Protein AF-A0A8B7JXT0-F1 (afdb_monomer)

Foldseek 3Di:
DDDDDDDDWFQDDPPPPPHGTRHPDDDDDDDDDDDDDDDDDPDPVNVPDPDDDDDLVRVVVVCCVVPPDDDDDDDPPPPDPDDDPDDDPDPDDDPSPDDDPDDDDDDDD

Secondary structure (DSSP, 8-state):
----------SS--SSS--S-----------------------TTGGG-S-----HHHHHHHHHHHS--------TTS---S-------SSSPPPTT-------PPPP-

Solvent-accessible surface area (backbone atoms only — not comparable to full-atom values): 8335 Å² total; per-residue (Å²): 141,88,86,80,88,87,80,82,78,36,91,56,52,88,83,84,78,78,86,52,38,50,77,81,84,70,95,73,91,81,86,87,83,92,80,90,79,85,86,77,84,80,51,80,70,57,76,73,48,97,67,86,78,76,52,72,69,55,48,52,54,52,45,48,73,78,57,60,87,80,87,81,84,78,71,91,84,68,75,70,69,80,83,71,77,87,87,69,96,58,97,62,87,75,60,97,89,63,78,90,88,77,88,79,88,77,84,78,129

Mean pred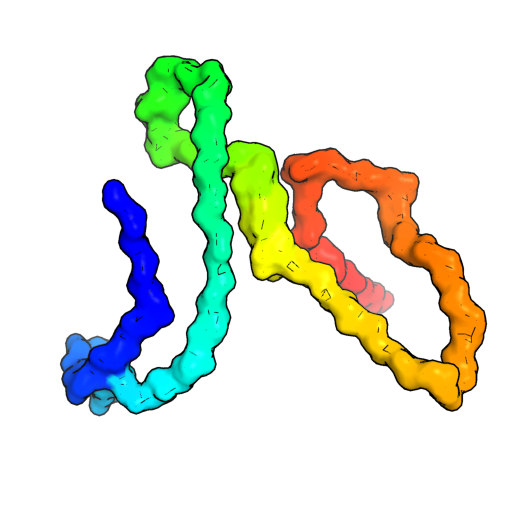icted aligned error: 8.09 Å

Structure (mmCIF, N/CA/C/O backbone):
data_AF-A0A8B7JXT0-F1
#
_entry.id   AF-A0A8B7JXT0-F1
#
loop_
_atom_site.group_PDB
_atom_site.id
_atom_site.type_symbol
_atom_site.label_atom_id
_atom_site.label_alt_id
_atom_site.label_comp_id
_atom_site.label_asym_id
_atom_site.label_entity_id
_atom_site.label_seq_id
_atom_site.pdbx_PDB_ins_code
_atom_site.Cartn_x
_atom_site.Cartn_y
_atom_site.Cartn_z
_atom_site.occupancy
_atom_site.B_iso_or_equiv
_atom_site.auth_seq_id
_atom_site.auth_comp_id
_atom_site.auth_asym_id
_atom_site.auth_atom_id
_atom_site.pdbx_PDB_model_num
ATOM 1 N N . GLN A 1 1 ? 0.326 2.194 21.222 1.00 90.19 1 GLN A N 1
ATOM 2 C CA . GLN A 1 1 ? -0.195 0.898 20.738 1.00 90.19 1 GLN A CA 1
ATOM 3 C C . GLN A 1 1 ? -0.738 1.113 19.336 1.00 90.19 1 GLN A C 1
ATOM 5 O O . GLN A 1 1 ? -1.339 2.156 19.115 1.00 90.19 1 GLN A O 1
ATOM 10 N N . LEU A 1 2 ? -0.446 0.208 18.398 1.00 95.31 2 LEU A N 1
ATOM 11 C CA . LEU A 1 2 ? -0.926 0.269 17.014 1.00 95.31 2 LEU A CA 1
ATOM 12 C C . LEU A 1 2 ? -1.668 -1.033 16.723 1.00 95.31 2 LEU A C 1
ATOM 14 O O . LEU A 1 2 ? -1.125 -2.107 16.971 1.00 95.31 2 LEU A O 1
ATOM 18 N N . GLU A 1 3 ? -2.900 -0.924 16.238 1.00 96.62 3 GLU A N 1
ATOM 19 C CA . GLU A 1 3 ? -3.784 -2.057 15.965 1.00 96.62 3 GLU A CA 1
ATOM 20 C C . GLU A 1 3 ? -4.317 -1.963 14.540 1.00 96.62 3 GLU A C 1
ATOM 22 O O . GLU A 1 3 ? -4.667 -0.880 14.069 1.00 96.62 3 GLU A O 1
ATOM 27 N N . VAL A 1 4 ? -4.375 -3.106 13.858 1.00 95.12 4 VAL A N 1
ATOM 28 C CA . VAL A 1 4 ? -4.933 -3.232 12.510 1.00 95.12 4 VAL A CA 1
ATOM 29 C C . VAL A 1 4 ? -5.910 -4.401 12.518 1.00 95.12 4 VAL A C 1
ATOM 31 O O . VAL A 1 4 ? -5.552 -5.517 12.894 1.00 95.12 4 VAL A O 1
ATOM 34 N N . ILE A 1 5 ? -7.155 -4.135 12.129 1.00 96.12 5 ILE A N 1
ATOM 35 C CA . ILE A 1 5 ? -8.191 -5.162 11.997 1.00 96.12 5 ILE A CA 1
ATOM 36 C C . ILE A 1 5 ? -8.009 -5.833 10.635 1.00 96.12 5 ILE A C 1
ATOM 38 O O . ILE A 1 5 ? -8.057 -5.160 9.609 1.00 96.12 5 ILE A O 1
ATOM 42 N N . MET A 1 6 ? -7.804 -7.150 10.632 1.00 96.19 6 MET A N 1
ATOM 43 C CA . MET A 1 6 ? -7.463 -7.901 9.416 1.00 96.19 6 MET A CA 1
ATOM 44 C C . MET A 1 6 ? -8.682 -8.490 8.698 1.00 96.19 6 MET A C 1
ATOM 46 O O . MET A 1 6 ? -8.676 -8.608 7.479 1.00 96.19 6 MET A O 1
ATOM 50 N N . ASP A 1 7 ? -9.705 -8.897 9.449 1.00 97.12 7 ASP A N 1
ATOM 51 C CA . ASP A 1 7 ? -10.946 -9.466 8.922 1.00 97.12 7 ASP A CA 1
ATOM 52 C C . ASP A 1 7 ? -12.058 -9.341 9.977 1.00 97.12 7 ASP A C 1
ATOM 54 O O . ASP A 1 7 ? -11.785 -9.152 11.168 1.00 97.12 7 ASP A O 1
ATOM 58 N N . ARG A 1 8 ? -13.317 -9.454 9.555 1.00 96.56 8 ARG A N 1
ATOM 59 C CA . ARG A 1 8 ? -14.482 -9.512 10.442 1.00 96.56 8 ARG A CA 1
ATOM 60 C C . ARG A 1 8 ? -15.504 -10.520 9.927 1.00 96.56 8 ARG A C 1
ATOM 62 O O . ARG A 1 8 ? -15.853 -10.523 8.751 1.00 96.56 8 ARG A O 1
ATOM 69 N N . ARG A 1 9 ? -16.052 -11.324 10.837 1.00 97.31 9 ARG A N 1
ATOM 70 C CA . ARG A 1 9 ? -17.207 -12.196 10.587 1.00 97.31 9 ARG A CA 1
ATOM 71 C C . ARG A 1 9 ? -18.363 -11.757 11.474 1.00 97.31 9 ARG A C 1
ATOM 73 O O . ARG A 1 9 ? -18.188 -11.624 12.682 1.00 97.31 9 ARG A O 1
ATOM 80 N N . LEU A 1 10 ? -19.535 -11.545 10.885 1.00 98.00 10 LEU A N 1
ATOM 81 C CA . LEU A 1 10 ? -20.737 -11.094 11.584 1.00 98.00 10 LEU A CA 1
ATOM 82 C C . LEU A 1 10 ? -21.898 -12.037 11.295 1.00 98.00 10 LEU A C 1
ATOM 84 O O . LEU A 1 10 ? -22.228 -12.294 10.141 1.00 98.00 10 LEU A O 1
ATOM 88 N N . MET A 1 11 ? -22.562 -12.507 12.347 1.00 97.38 11 MET A N 1
ATOM 89 C CA . MET A 1 11 ? -23.722 -13.395 12.214 1.00 97.38 11 MET A CA 1
ATOM 90 C C . MET A 1 11 ? -25.053 -12.637 12.110 1.00 97.38 11 MET A C 1
ATOM 92 O O . MET A 1 11 ? -26.079 -13.249 11.836 1.00 97.38 11 MET A O 1
ATOM 96 N N . GLN A 1 12 ? -25.038 -11.324 12.337 1.00 97.44 12 GLN A N 1
ATOM 97 C CA . GLN A 1 12 ? -26.220 -10.468 12.412 1.00 97.44 12 GLN A CA 1
ATOM 98 C C . GLN A 1 12 ? -26.136 -9.348 11.373 1.00 97.44 12 GLN A C 1
ATOM 100 O O . GLN A 1 12 ? -25.040 -8.887 11.050 1.00 97.44 12 GLN A O 1
ATOM 105 N N . ASP A 1 13 ? -27.299 -8.927 10.883 1.00 97.00 13 ASP A N 1
ATOM 106 C CA . ASP A 1 13 ? -27.461 -7.731 10.056 1.00 97.00 13 ASP A CA 1
ATOM 107 C C . ASP A 1 13 ? -27.432 -6.466 10.929 1.00 97.00 13 ASP A C 1
ATOM 109 O O . ASP A 1 13 ? -27.833 -6.493 12.096 1.00 97.00 13 ASP A O 1
ATOM 113 N N . ASP A 1 14 ? -26.962 -5.353 10.367 1.00 96.88 14 ASP A N 1
ATOM 114 C CA . ASP A 1 14 ? -26.897 -4.059 11.055 1.00 96.88 14 ASP A CA 1
ATOM 115 C C . ASP A 1 14 ? -28.104 -3.144 10.764 1.00 96.88 14 ASP A C 1
ATOM 117 O O . ASP A 1 14 ? -28.122 -1.986 11.188 1.00 96.88 14 ASP A O 1
ATOM 121 N N . ASN A 1 15 ? -29.128 -3.664 10.078 1.00 96.81 15 ASN A N 1
ATOM 122 C CA . ASN A 1 15 ? -30.358 -2.981 9.682 1.00 96.81 15 ASN A CA 1
ATOM 123 C C . ASN A 1 15 ? -30.134 -1.745 8.795 1.00 96.81 15 ASN A C 1
ATOM 125 O O . ASN A 1 15 ? -30.943 -0.815 8.805 1.00 96.81 15 ASN A O 1
ATOM 129 N N . ARG A 1 16 ? -29.055 -1.721 7.997 1.00 97.31 16 ARG A N 1
ATOM 130 C CA . ARG A 1 16 ? -28.785 -0.650 7.014 1.00 97.31 16 ARG A CA 1
ATOM 131 C C . ARG A 1 16 ? -29.169 -1.009 5.578 1.00 97.31 16 ARG A C 1
ATOM 133 O O . ARG A 1 16 ? -28.769 -0.320 4.644 1.00 97.31 16 ARG A O 1
ATOM 140 N N . GLY A 1 17 ? -29.974 -2.058 5.405 1.00 96.81 17 GLY A N 1
ATOM 141 C CA . GLY A 1 17 ? -30.547 -2.454 4.116 1.00 96.81 17 GLY A CA 1
ATOM 142 C C . GLY A 1 17 ? -29.824 -3.600 3.407 1.00 96.81 17 GLY A C 1
ATOM 143 O O . GLY A 1 17 ? -30.224 -3.949 2.300 1.00 96.81 17 GLY A O 1
ATOM 144 N N . LEU A 1 18 ? -28.798 -4.199 4.024 1.00 96.75 18 LEU A N 1
ATOM 145 C CA . LEU A 1 18 ? -28.130 -5.385 3.480 1.00 96.75 18 LEU A CA 1
ATOM 146 C C . LEU A 1 18 ? -28.956 -6.664 3.708 1.00 96.75 18 LEU A C 1
ATOM 148 O O . LEU A 1 18 ? -29.025 -7.508 2.817 1.00 96.75 18 LEU A O 1
ATOM 152 N N . GLY A 1 19 ? -29.604 -6.793 4.872 1.00 96.94 19 GLY A N 1
ATOM 153 C CA . GLY A 1 19 ? -30.504 -7.902 5.203 1.00 96.94 19 GLY A CA 1
ATOM 154 C C . GLY A 1 19 ? -29.795 -9.213 5.565 1.00 96.94 19 GLY A C 1
ATOM 155 O O . GLY A 1 19 ? -30.423 -10.269 5.538 1.00 96.94 19 GLY A O 1
ATOM 156 N N . GLN A 1 20 ? -28.497 -9.172 5.878 1.00 97.75 20 GLN A N 1
ATOM 157 C CA . GLN A 1 20 ? -27.692 -10.337 6.258 1.00 97.75 20 GLN A CA 1
ATOM 158 C C . GLN A 1 20 ? -26.400 -9.925 6.980 1.00 97.75 20 GLN A C 1
ATOM 160 O O . GLN A 1 20 ? -25.904 -8.813 6.819 1.00 97.75 20 GLN A O 1
ATOM 165 N N . GLY A 1 21 ? -25.819 -10.850 7.750 1.00 96.75 21 GLY A N 1
ATOM 166 C CA . GLY A 1 21 ? -24.461 -10.695 8.284 1.00 96.75 21 GLY A CA 1
ATOM 167 C C . GLY A 1 21 ? -23.366 -10.975 7.242 1.00 96.75 21 GLY A C 1
ATOM 168 O O . GLY A 1 21 ? -23.641 -11.441 6.140 1.00 96.75 21 GLY A O 1
ATOM 169 N N . VAL A 1 22 ? -22.102 -10.748 7.612 1.00 97.62 22 VAL A N 1
ATOM 170 C CA . VAL A 1 22 ? -20.915 -11.053 6.788 1.00 97.62 22 VAL A CA 1
ATOM 171 C C . VAL A 1 22 ? -20.364 -12.421 7.189 1.00 97.62 22 VAL A C 1
ATOM 173 O O . VAL A 1 22 ? -19.723 -12.559 8.234 1.00 97.62 22 VAL A O 1
ATOM 176 N N . GLN A 1 23 ? -20.654 -13.445 6.385 1.00 97.56 23 GLN A N 1
ATOM 177 C CA . GLN A 1 23 ? -20.373 -14.855 6.697 1.00 97.56 23 GLN A CA 1
ATOM 178 C C . GLN A 1 23 ? -19.593 -15.599 5.601 1.00 97.56 23 GLN A C 1
ATOM 180 O O . GLN A 1 23 ? -19.349 -16.803 5.709 1.00 97.56 23 GLN A O 1
ATOM 185 N N . ASP A 1 24 ? -19.186 -14.903 4.555 1.00 97.19 24 ASP A N 1
ATOM 186 C CA . ASP A 1 24 ? -18.573 -15.422 3.336 1.00 97.19 24 ASP A CA 1
ATOM 187 C C . ASP A 1 24 ? -17.050 -15.206 3.291 1.00 97.19 24 ASP A C 1
ATOM 189 O O . ASP A 1 24 ? -16.448 -15.234 2.218 1.00 97.19 24 ASP A O 1
ATOM 193 N N . ASN A 1 25 ? -16.414 -15.049 4.461 1.00 97.50 25 ASN A N 1
ATOM 194 C CA . ASN A 1 25 ? -14.971 -14.840 4.595 1.00 97.50 25 ASN A CA 1
ATOM 195 C C . ASN A 1 25 ? -14.168 -15.870 3.780 1.00 97.50 25 ASN A C 1
ATOM 197 O O . ASN A 1 25 ? -14.400 -17.084 3.842 1.00 97.50 25 ASN A O 1
ATOM 201 N N . LYS A 1 26 ? -13.169 -15.374 3.053 1.00 97.19 26 LYS A N 1
ATOM 202 C CA . LYS A 1 26 ? -12.146 -16.170 2.372 1.00 97.19 26 LYS A CA 1
ATOM 203 C C . LYS A 1 26 ? -10.780 -15.773 2.909 1.00 97.19 26 LYS A C 1
ATOM 205 O O . LYS A 1 26 ? -10.578 -14.646 3.356 1.00 97.19 26 LYS A O 1
ATOM 210 N N . ILE A 1 27 ? -9.835 -16.708 2.849 1.00 96.19 27 ILE A N 1
ATOM 211 C CA . ILE A 1 27 ? -8.454 -16.439 3.250 1.00 96.19 27 ILE A CA 1
ATOM 212 C C . ILE A 1 27 ? -7.914 -15.309 2.370 1.00 96.19 27 ILE A C 1
ATOM 214 O O . ILE A 1 27 ? -7.830 -15.458 1.153 1.00 96.19 27 ILE A O 1
ATOM 218 N N . THR A 1 28 ? -7.549 -14.197 3.005 1.00 95.62 28 THR A N 1
ATOM 219 C CA . THR A 1 28 ? -6.970 -13.022 2.349 1.00 95.62 28 THR A CA 1
ATOM 220 C C . THR A 1 28 ? -5.548 -12.828 2.856 1.00 95.62 28 THR A C 1
ATOM 222 O O . THR A 1 28 ? -5.321 -12.684 4.059 1.00 95.62 28 THR A O 1
ATOM 225 N N . ALA A 1 29 ? -4.577 -12.845 1.945 1.00 95.31 29 ALA A N 1
ATOM 226 C CA . ALA A 1 29 ? -3.190 -12.556 2.281 1.00 95.31 29 ALA A CA 1
ATOM 227 C C . ALA A 1 29 ? -3.015 -11.042 2.451 1.00 95.31 29 ALA A C 1
ATOM 229 O O . ALA A 1 29 ? -3.142 -10.283 1.494 1.00 95.31 29 ALA A O 1
ATOM 230 N N . ASN A 1 30 ? -2.723 -10.609 3.674 1.00 94.19 30 ASN A N 1
ATOM 231 C CA . ASN A 1 30 ? -2.479 -9.206 3.980 1.00 94.19 30 ASN A CA 1
ATOM 232 C C . ASN A 1 30 ? -0.977 -8.917 4.000 1.00 94.19 30 ASN A C 1
ATOM 234 O O . ASN A 1 30 ? -0.203 -9.687 4.569 1.00 94.19 30 ASN A O 1
ATOM 238 N N . ILE A 1 31 ? -0.575 -7.790 3.417 1.00 95.00 31 ILE A N 1
ATOM 239 C CA . ILE A 1 31 ? 0.821 -7.357 3.340 1.00 95.00 31 ILE A CA 1
ATOM 240 C C . ILE A 1 31 ? 0.919 -5.969 3.963 1.00 95.00 31 ILE A C 1
ATOM 242 O O . ILE A 1 31 ? 0.228 -5.041 3.552 1.00 95.00 31 ILE A O 1
ATOM 246 N N . PHE A 1 32 ? 1.789 -5.822 4.954 1.00 94.94 32 PHE A N 1
ATOM 247 C CA . PHE A 1 32 ? 2.097 -4.545 5.588 1.00 94.94 32 PHE A CA 1
ATOM 248 C C . PHE A 1 32 ? 3.587 -4.481 5.917 1.00 94.94 32 PHE A C 1
ATOM 250 O O . PHE A 1 32 ? 4.271 -5.503 5.988 1.00 94.94 32 PHE A O 1
ATOM 257 N N . ARG A 1 33 ? 4.095 -3.267 6.143 1.00 94.81 33 ARG A N 1
ATOM 258 C CA . ARG A 1 33 ? 5.459 -3.053 6.627 1.00 94.81 33 ARG A CA 1
ATOM 259 C C . ARG A 1 33 ? 5.438 -2.172 7.861 1.00 94.81 33 ARG A C 1
ATOM 261 O O . ARG A 1 33 ? 4.882 -1.080 7.838 1.00 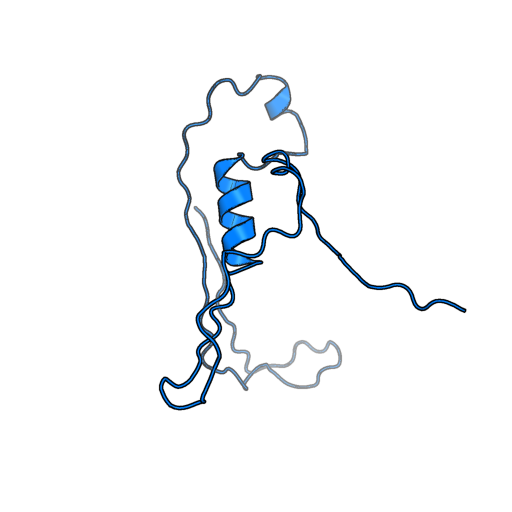94.81 33 ARG A O 1
ATOM 268 N N . LEU A 1 34 ? 6.073 -2.651 8.925 1.00 95.25 34 LEU A N 1
ATOM 269 C CA . LEU A 1 34 ? 6.352 -1.852 10.110 1.00 95.25 34 LEU A CA 1
ATOM 270 C C . LEU A 1 34 ? 7.722 -1.207 9.935 1.00 95.25 34 LEU A C 1
ATOM 272 O O . LEU A 1 34 ? 8.725 -1.902 9.775 1.00 95.25 34 LEU A O 1
ATOM 276 N N . LEU A 1 35 ? 7.743 0.121 9.929 1.00 95.25 35 LEU A N 1
ATOM 277 C CA . LEU A 1 35 ? 8.949 0.908 9.736 1.00 95.25 35 LEU A CA 1
ATOM 278 C C . LEU A 1 35 ? 9.211 1.732 10.998 1.00 95.25 35 LEU A C 1
ATOM 280 O O . LEU A 1 35 ? 8.410 2.591 11.361 1.00 95.25 35 LEU A O 1
ATOM 284 N N . LEU A 1 36 ? 10.325 1.443 11.670 1.00 94.81 36 LEU A N 1
ATOM 285 C CA . LEU A 1 36 ? 10.793 2.205 12.823 1.00 94.81 36 LEU A CA 1
ATOM 286 C C . LEU A 1 36 ? 11.898 3.155 12.368 1.00 94.81 36 LEU A C 1
ATOM 288 O O . LEU A 1 36 ? 12.936 2.710 11.882 1.00 94.81 36 LEU A O 1
ATOM 292 N N . GLU A 1 37 ? 11.684 4.455 12.547 1.00 92.38 37 GLU A N 1
ATOM 293 C CA . GLU A 1 37 ? 12.619 5.485 12.097 1.00 92.38 37 GLU A CA 1
ATOM 294 C C . GLU A 1 37 ? 12.904 6.485 13.206 1.00 92.38 37 GLU A C 1
ATOM 296 O O . GLU A 1 37 ? 12.027 6.845 13.993 1.00 92.38 37 GLU A O 1
ATOM 301 N N . ARG A 1 38 ? 14.137 6.991 13.228 1.00 89.81 38 ARG A N 1
ATOM 302 C CA . ARG A 1 38 ? 14.494 8.130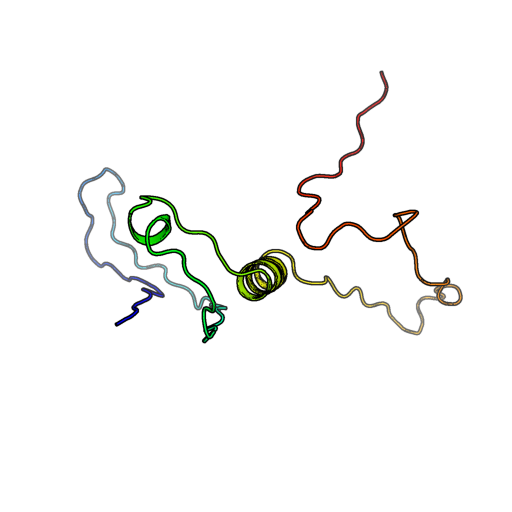 14.066 1.00 89.81 38 ARG A CA 1
ATOM 303 C C . ARG A 1 38 ? 14.194 9.419 13.309 1.00 89.81 38 ARG A C 1
ATOM 305 O O . ARG A 1 38 ? 14.850 9.715 12.312 1.00 89.81 38 ARG A O 1
ATOM 312 N N . ARG A 1 39 ? 13.256 10.217 13.816 1.00 81.06 39 ARG A N 1
ATOM 313 C CA . ARG A 1 39 ? 13.057 11.590 13.341 1.00 81.06 39 ARG A CA 1
ATOM 314 C C . ARG A 1 39 ? 14.149 12.497 13.911 1.00 81.06 39 ARG A C 1
ATOM 316 O O . ARG A 1 39 ? 14.402 12.484 15.113 1.00 81.06 39 ARG A O 1
ATOM 323 N N . HIS A 1 40 ? 14.813 13.249 13.040 1.00 73.94 40 HIS A N 1
ATOM 324 C CA . HIS A 1 40 ? 15.783 14.276 13.413 1.00 73.94 40 HIS A CA 1
ATOM 325 C C . HIS A 1 40 ? 15.217 15.637 13.014 1.00 73.94 40 HIS A C 1
ATOM 327 O O . HIS A 1 40 ? 14.746 15.778 11.890 1.00 73.94 40 HIS A O 1
ATOM 333 N N . GLY A 1 41 ? 15.283 16.623 13.911 1.00 66.19 41 GLY A N 1
ATOM 334 C CA . GLY A 1 41 ? 14.945 18.009 13.578 1.00 66.19 41 GLY A CA 1
ATOM 335 C C . GLY A 1 41 ? 13.455 18.296 13.383 1.00 66.19 41 GLY A C 1
ATOM 336 O O . GLY A 1 41 ? 13.134 19.153 12.573 1.00 66.19 41 GLY A O 1
ATOM 337 N N . THR A 1 42 ? 12.556 17.614 14.103 1.00 61.84 42 THR A N 1
ATOM 338 C CA . THR A 1 42 ? 11.154 18.056 14.190 1.00 61.84 42 THR A CA 1
ATOM 339 C C . THR A 1 42 ? 11.130 19.456 14.795 1.00 61.84 42 THR A C 1
ATOM 341 O O . THR A 1 42 ? 11.469 19.626 15.970 1.00 61.84 42 THR A O 1
ATOM 344 N N . ASP A 1 43 ? 10.804 20.462 13.985 1.00 62.66 43 ASP A N 1
ATOM 345 C CA . ASP A 1 43 ? 10.614 21.822 14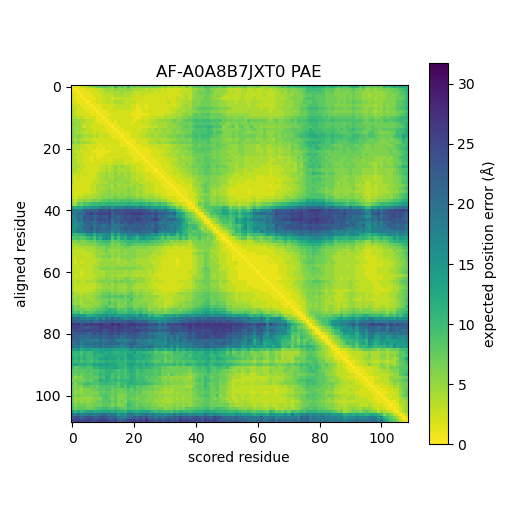.475 1.00 62.66 43 ASP A CA 1
ATOM 346 C C . ASP A 1 43 ? 9.433 21.800 15.455 1.00 62.66 43 ASP A C 1
ATOM 348 O O . ASP A 1 43 ? 8.379 21.231 15.172 1.00 62.66 43 ASP A O 1
ATOM 352 N N . VAL A 1 44 ? 9.596 22.416 16.624 1.00 62.06 44 VAL A N 1
ATOM 353 C CA . VAL A 1 44 ? 8.556 22.498 17.666 1.00 62.06 44 VAL A CA 1
ATOM 354 C C . VAL A 1 44 ? 7.281 23.167 17.119 1.00 62.06 44 VAL A C 1
ATOM 356 O O . VAL A 1 44 ? 6.185 22.991 17.650 1.00 62.06 44 VAL A O 1
ATOM 359 N N . ASN A 1 45 ? 7.404 23.928 16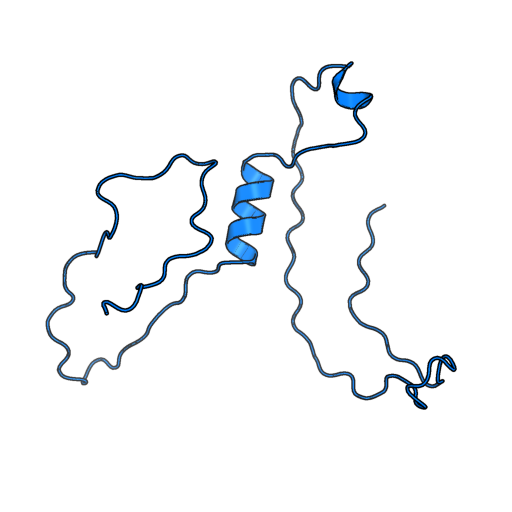.026 1.00 61.97 45 ASN A N 1
ATOM 360 C CA . ASN A 1 45 ? 6.271 24.502 15.307 1.00 61.97 45 ASN A CA 1
ATOM 361 C C . ASN A 1 45 ? 5.523 23.498 14.409 1.00 61.97 45 ASN A C 1
ATOM 363 O O . ASN A 1 45 ? 4.313 23.650 14.241 1.00 61.97 45 ASN A O 1
ATOM 367 N N . GLU A 1 46 ? 6.183 22.460 13.878 1.00 62.31 46 GLU A N 1
ATOM 368 C CA . GLU A 1 46 ? 5.529 21.394 13.099 1.00 62.31 46 GLU A CA 1
ATOM 369 C C . GLU A 1 46 ? 4.632 20.512 13.976 1.00 62.31 46 GLU A C 1
ATOM 371 O O . GLU A 1 46 ? 3.596 20.043 13.511 1.00 62.31 46 GLU A O 1
ATOM 376 N N . GLU A 1 47 ? 4.954 20.349 15.263 1.00 61.31 47 GLU A N 1
ATOM 377 C CA . GLU A 1 47 ? 4.121 19.585 16.208 1.00 61.31 47 GLU A CA 1
ATOM 378 C C . GLU A 1 47 ? 2.729 20.201 16.436 1.00 61.31 47 GLU A C 1
ATOM 380 O O . GLU A 1 47 ? 1.814 19.517 16.891 1.00 61.31 47 GLU A O 1
ATOM 385 N N . LYS A 1 48 ? 2.540 21.485 16.100 1.00 69.12 48 LYS A N 1
ATOM 386 C CA . LYS A 1 48 ? 1.243 22.179 16.193 1.00 69.12 48 LYS A CA 1
ATOM 387 C C . LYS A 1 48 ? 0.402 22.063 14.921 1.00 69.12 48 LYS A C 1
ATOM 389 O O . LYS A 1 48 ? -0.740 22.523 14.906 1.00 69.12 48 LYS A O 1
ATOM 394 N N . SER A 1 49 ? 0.954 21.490 13.855 1.00 79.25 49 SER A N 1
ATOM 395 C CA . SER A 1 49 ? 0.238 21.273 12.602 1.00 79.25 49 SER A CA 1
ATOM 396 C C . SER A 1 49 ? -0.776 20.138 12.755 1.00 79.25 49 SER A C 1
ATOM 398 O O . SER A 1 49 ? -0.480 19.088 13.321 1.00 79.25 49 SER A O 1
ATOM 400 N N . SER A 1 50 ? -1.971 20.310 12.187 1.00 85.62 50 SER A N 1
ATOM 401 C CA . SER A 1 50 ? -2.960 19.228 12.063 1.00 85.62 50 SER A CA 1
ATOM 402 C C . SER A 1 50 ? -2.571 18.178 11.016 1.00 85.62 50 SER A C 1
ATOM 404 O O . SER A 1 50 ? -3.220 17.137 10.912 1.00 85.62 50 SER A O 1
ATOM 406 N N . VAL A 1 51 ? -1.525 18.449 10.231 1.00 86.62 51 VAL A N 1
ATOM 407 C CA . VAL A 1 51 ? -1.047 17.603 9.138 1.00 86.62 51 VAL A CA 1
ATOM 408 C C . VAL A 1 51 ? 0.384 17.170 9.416 1.00 86.62 51 VAL A C 1
ATOM 410 O O . VAL A 1 51 ? 1.232 17.986 9.776 1.00 86.62 51 VAL A O 1
ATOM 413 N N . SER A 1 52 ? 0.653 15.885 9.193 1.00 84.94 52 SER A N 1
ATOM 414 C CA . SER A 1 52 ? 1.992 15.303 9.240 1.00 84.94 52 SER A CA 1
ATOM 415 C C . SER A 1 52 ? 2.300 14.592 7.926 1.00 84.94 52 SER A C 1
ATOM 417 O O . SER A 1 52 ? 1.390 14.153 7.220 1.00 84.94 52 SER A O 1
ATOM 419 N N . PHE A 1 53 ? 3.587 14.475 7.605 1.00 86.81 53 PHE A N 1
ATOM 420 C CA . PHE A 1 53 ? 4.053 13.862 6.364 1.00 86.81 53 PHE A CA 1
ATOM 421 C C . PHE A 1 53 ? 4.877 12.596 6.653 1.00 86.81 53 PHE A C 1
ATOM 423 O O . PHE A 1 53 ? 5.580 12.527 7.675 1.00 86.81 53 PHE A O 1
ATOM 430 N N . PRO A 1 54 ? 4.795 11.569 5.786 1.00 90.56 54 PRO A N 1
ATOM 431 C CA . PRO A 1 54 ? 5.681 10.416 5.868 1.00 90.56 54 PRO A CA 1
ATOM 432 C C . PRO A 1 54 ? 7.125 10.837 5.574 1.00 90.56 54 PRO A C 1
ATOM 434 O O . PRO A 1 54 ? 7.376 11.787 4.835 1.00 90.56 54 PRO A O 1
ATOM 437 N N . SER A 1 55 ? 8.088 10.107 6.133 1.00 91.00 55 SER A N 1
ATOM 438 C CA . SER A 1 55 ? 9.479 10.215 5.692 1.00 91.00 55 SER A CA 1
ATOM 439 C C . SER A 1 55 ? 9.621 9.733 4.243 1.00 91.00 55 SER A C 1
ATOM 441 O O . SER A 1 55 ? 8.775 8.992 3.732 1.00 91.00 55 SER A O 1
ATOM 443 N N . LEU A 1 56 ? 10.736 10.078 3.596 1.00 91.31 56 LEU A N 1
ATOM 444 C CA . LEU A 1 56 ? 11.046 9.586 2.253 1.00 91.31 56 LEU A CA 1
ATOM 445 C C . LEU A 1 56 ? 11.080 8.047 2.191 1.00 91.31 56 LEU A C 1
ATOM 447 O O . LEU A 1 56 ? 10.529 7.451 1.267 1.00 91.31 56 LEU A O 1
ATOM 451 N N . LEU A 1 57 ? 11.674 7.385 3.190 1.00 92.50 57 LEU A N 1
ATOM 452 C CA . LEU A 1 57 ? 11.761 5.922 3.236 1.00 92.50 57 LEU A CA 1
ATOM 453 C C . LEU A 1 57 ? 10.388 5.269 3.459 1.00 92.50 57 LEU A C 1
ATOM 455 O O . LEU A 1 57 ? 10.090 4.248 2.830 1.00 92.50 57 LEU A O 1
ATOM 459 N N . SER A 1 58 ? 9.539 5.868 4.299 1.00 93.75 58 SER A N 1
ATOM 460 C CA . SER A 1 58 ? 8.144 5.451 4.474 1.00 93.75 58 SER A CA 1
ATOM 461 C C . SER A 1 58 ? 7.353 5.593 3.172 1.00 93.75 58 SER A C 1
ATOM 463 O O . SER A 1 58 ? 6.674 4.653 2.753 1.00 93.75 58 SER A O 1
ATOM 465 N N . HIS A 1 59 ? 7.520 6.718 2.470 1.00 93.00 59 HIS A N 1
ATOM 466 C CA . HIS A 1 59 ? 6.868 6.973 1.189 1.00 93.00 59 HIS A CA 1
ATOM 467 C C . HIS A 1 59 ? 7.287 5.956 0.114 1.00 93.00 59 HIS A C 1
ATOM 469 O O . HIS A 1 59 ? 6.429 5.313 -0.490 1.00 93.00 59 HIS A O 1
ATOM 475 N N . ILE A 1 60 ? 8.593 5.734 -0.076 1.00 92.44 60 ILE A N 1
ATOM 476 C CA . ILE A 1 60 ? 9.125 4.754 -1.042 1.00 92.44 60 ILE A CA 1
ATOM 477 C C . ILE A 1 60 ? 8.650 3.338 -0.701 1.00 92.44 60 ILE A C 1
ATOM 479 O O . ILE A 1 60 ? 8.201 2.598 -1.572 1.00 92.44 60 ILE A O 1
ATOM 483 N N . THR A 1 61 ? 8.701 2.961 0.577 1.00 94.31 61 THR A N 1
ATOM 484 C CA . THR A 1 61 ? 8.207 1.662 1.046 1.00 94.31 61 THR A CA 1
ATOM 485 C C . THR A 1 61 ? 6.730 1.460 0.716 1.00 94.31 61 THR A C 1
ATOM 487 O O . THR A 1 61 ? 6.355 0.400 0.219 1.00 94.31 61 THR A O 1
ATOM 490 N N . SER A 1 62 ? 5.894 2.462 0.994 1.00 94.62 62 SER A N 1
ATOM 491 C CA . SER A 1 62 ? 4.465 2.417 0.684 1.00 94.62 62 SER A CA 1
ATOM 492 C C . SER A 1 62 ? 4.233 2.302 -0.824 1.00 94.62 62 SER A C 1
ATOM 494 O O . SER A 1 62 ? 3.403 1.506 -1.268 1.00 94.62 62 SER A O 1
ATOM 496 N N . ALA A 1 63 ? 5.014 3.028 -1.630 1.00 93.31 63 ALA A N 1
ATOM 497 C CA . ALA A 1 63 ? 4.942 2.950 -3.083 1.00 93.31 63 ALA A CA 1
ATOM 498 C C . ALA A 1 63 ? 5.250 1.536 -3.601 1.00 93.31 63 ALA A C 1
ATOM 500 O O . ALA A 1 63 ? 4.493 1.042 -4.428 1.00 93.31 63 ALA A O 1
ATOM 501 N N . PHE A 1 64 ? 6.272 0.855 -3.065 1.00 92.31 64 PHE A N 1
ATOM 502 C CA . PHE A 1 64 ? 6.605 -0.530 -3.436 1.00 92.31 64 PHE A CA 1
ATOM 503 C C . PHE A 1 64 ? 5.505 -1.546 -3.099 1.00 92.31 64 PHE A C 1
ATOM 505 O O . PHE A 1 64 ? 5.352 -2.528 -3.821 1.00 92.31 64 PHE A O 1
ATOM 512 N N . ILE A 1 65 ? 4.750 -1.332 -2.016 1.00 94.31 65 ILE A N 1
ATOM 513 C CA . ILE A 1 65 ? 3.629 -2.214 -1.646 1.00 94.31 65 ILE A CA 1
ATOM 514 C C . ILE A 1 65 ? 2.444 -2.006 -2.597 1.00 94.31 65 ILE A C 1
ATOM 516 O O . ILE A 1 65 ? 1.810 -2.974 -3.005 1.00 94.31 65 ILE A O 1
ATOM 520 N N . ASN A 1 66 ? 2.156 -0.754 -2.965 1.00 93.75 66 ASN A N 1
ATOM 521 C CA . ASN A 1 66 ? 1.016 -0.413 -3.821 1.00 93.75 66 ASN A CA 1
ATOM 522 C C . ASN A 1 66 ? 1.298 -0.589 -5.326 1.00 93.75 66 ASN A C 1
ATOM 524 O O . ASN A 1 66 ? 0.368 -0.799 -6.099 1.00 93.75 66 ASN A O 1
ATOM 528 N N . HIS A 1 67 ? 2.565 -0.518 -5.743 1.00 94.00 67 HIS A N 1
ATOM 529 C CA . HIS A 1 67 ? 3.002 -0.612 -7.139 1.00 94.00 67 HIS A CA 1
ATOM 530 C C . HIS A 1 67 ? 4.169 -1.612 -7.250 1.00 94.00 67 HIS A C 1
ATOM 532 O O . HIS A 1 67 ? 5.324 -1.211 -7.423 1.00 94.00 67 HIS A O 1
ATOM 538 N N . PRO A 1 68 ? 3.903 -2.922 -7.094 1.00 93.19 68 PRO A N 1
ATOM 539 C CA . PRO A 1 68 ? 4.948 -3.934 -7.150 1.00 93.19 68 PRO A CA 1
ATOM 540 C C . PRO A 1 68 ? 5.515 -4.069 -8.566 1.00 93.19 68 PRO A C 1
ATOM 542 O O . PRO A 1 68 ? 4.832 -3.843 -9.566 1.00 93.19 68 PRO A O 1
ATOM 545 N N . VAL A 1 69 ? 6.769 -4.512 -8.657 1.00 91.62 69 VAL A N 1
ATOM 546 C CA . VAL A 1 69 ? 7.353 -4.940 -9.933 1.00 91.62 69 VAL A CA 1
ATOM 547 C C . VAL A 1 69 ? 6.578 -6.158 -10.431 1.00 91.62 69 VAL A C 1
ATOM 549 O O . VAL A 1 69 ? 6.406 -7.122 -9.686 1.00 91.62 69 VAL A O 1
ATOM 552 N N . ILE A 1 70 ? 6.127 -6.120 -11.685 1.00 92.81 70 ILE A N 1
ATOM 553 C CA . ILE A 1 70 ? 5.408 -7.226 -12.323 1.00 92.81 70 ILE A CA 1
ATOM 554 C C . ILE A 1 70 ? 6.430 -8.072 -13.094 1.00 92.81 70 ILE A C 1
ATOM 556 O O . ILE A 1 70 ? 6.859 -7.660 -14.175 1.00 92.81 70 ILE A O 1
ATOM 560 N N . PRO A 1 71 ? 6.862 -9.233 -12.565 1.00 90.81 71 PRO A N 1
ATOM 561 C CA . PRO A 1 71 ? 7.734 -10.123 -13.311 1.00 90.81 71 PRO A CA 1
ATOM 562 C C . PRO A 1 71 ? 6.952 -10.754 -14.466 1.00 90.81 71 PRO A C 1
ATOM 564 O O . PRO A 1 71 ? 5.869 -11.303 -14.271 1.00 90.81 71 PRO A O 1
ATOM 567 N N . MET A 1 72 ? 7.517 -10.700 -15.669 1.00 87.12 72 MET A N 1
ATOM 568 C CA . MET A 1 72 ? 7.000 -11.413 -16.836 1.00 87.12 72 MET A CA 1
ATOM 569 C C . MET A 1 72 ? 7.932 -12.580 -17.142 1.00 87.12 72 MET A C 1
ATOM 571 O O . MET A 1 72 ? 9.145 -12.396 -17.241 1.00 87.12 72 MET A O 1
ATOM 575 N N . THR A 1 73 ? 7.374 -13.780 -17.268 1.00 85.00 73 THR A N 1
ATOM 576 C CA . THR A 1 73 ? 8.130 -14.993 -17.586 1.00 85.00 73 THR A CA 1
ATOM 577 C C . THR A 1 73 ? 7.829 -15.442 -19.012 1.00 85.00 73 THR A C 1
ATOM 579 O O . THR A 1 73 ? 6.722 -15.268 -19.518 1.00 85.00 73 THR A O 1
ATOM 582 N N . THR A 1 74 ? 8.832 -16.022 -19.669 1.00 80.31 74 THR A N 1
ATOM 583 C CA . THR A 1 74 ? 8.694 -16.679 -20.973 1.00 80.31 74 THR A CA 1
ATOM 584 C C . THR A 1 74 ? 9.208 -18.109 -20.875 1.00 80.31 74 THR A C 1
ATOM 586 O O . THR A 1 74 ? 10.044 -18.423 -20.025 1.00 80.31 74 THR A O 1
ATOM 589 N N . TYR A 1 75 ? 8.712 -18.976 -21.752 1.00 81.81 75 TYR A N 1
ATOM 590 C CA . TYR A 1 75 ? 9.277 -20.305 -21.953 1.00 81.81 75 TYR A CA 1
ATOM 591 C C . TYR A 1 75 ? 10.634 -20.199 -22.658 1.00 81.81 75 TYR A C 1
ATOM 593 O O . TYR A 1 75 ? 10.848 -19.280 -23.445 1.00 81.81 75 TYR A O 1
ATOM 601 N N . ALA A 1 76 ? 11.545 -21.130 -22.372 1.00 70.94 76 ALA A N 1
ATOM 602 C CA . ALA A 1 76 ? 12.870 -21.159 -22.994 1.00 70.94 76 ALA A CA 1
ATOM 603 C C . ALA A 1 76 ? 12.812 -21.541 -24.487 1.00 70.94 76 ALA A C 1
ATOM 605 O O . ALA A 1 76 ? 13.596 -21.036 -25.282 1.00 70.94 76 ALA A O 1
ATOM 606 N N . ASP A 1 77 ? 11.837 -22.369 -24.876 1.00 70.06 77 ASP A N 1
ATOM 607 C CA . ASP A 1 77 ? 11.714 -22.920 -26.235 1.00 70.06 77 ASP A CA 1
ATOM 608 C C . ASP A 1 77 ? 10.804 -22.091 -27.160 1.00 70.06 77 ASP A C 1
ATOM 610 O O . ASP 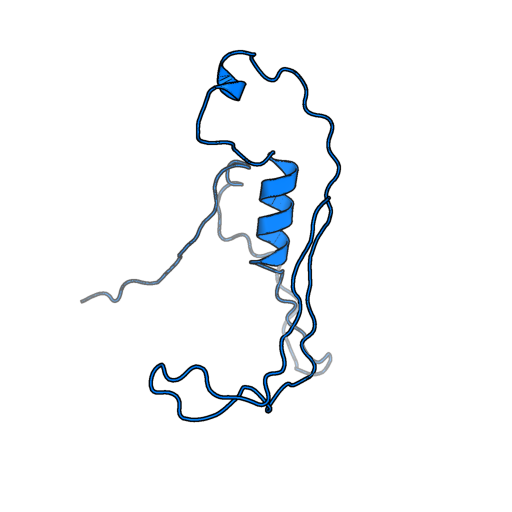A 1 77 ? 10.464 -22.523 -28.260 1.00 70.06 77 ASP A O 1
ATOM 614 N N . SER A 1 78 ? 10.369 -20.896 -26.744 1.00 63.56 78 SER A N 1
ATOM 615 C CA . SER A 1 78 ? 9.381 -20.093 -27.484 1.00 63.56 78 SER A CA 1
ATOM 616 C C . SER A 1 78 ? 9.931 -19.394 -28.736 1.00 63.56 78 SER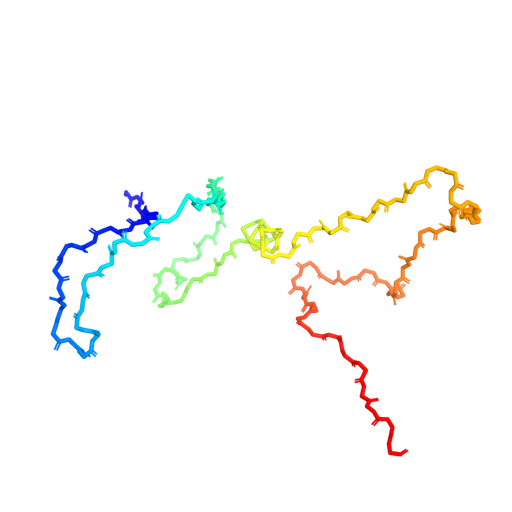 A C 1
ATOM 618 O O . SER A 1 78 ? 9.223 -18.590 -29.341 1.00 63.56 78 SER A O 1
ATOM 620 N N . GLY A 1 79 ? 11.177 -19.671 -29.138 1.00 67.62 79 GLY A N 1
ATOM 621 C CA . GLY A 1 79 ? 11.819 -18.995 -30.271 1.00 67.62 79 GLY A CA 1
ATOM 622 C C . GLY A 1 79 ? 11.921 -17.477 -30.079 1.00 67.62 79 GLY A C 1
ATOM 623 O O . GLY A 1 79 ? 12.012 -16.739 -31.060 1.00 67.62 79 GLY A O 1
ATOM 624 N N . VAL A 1 80 ? 11.854 -17.007 -28.826 1.00 65.69 80 VAL A N 1
ATOM 625 C CA . VAL A 1 80 ? 11.957 -15.587 -28.486 1.00 65.69 80 VAL A CA 1
ATOM 626 C C . VAL A 1 80 ? 13.345 -15.100 -28.912 1.00 65.69 80 VAL A C 1
ATOM 628 O O . VAL A 1 80 ? 14.336 -15.732 -28.538 1.00 65.69 80 VAL A O 1
ATOM 631 N N . PRO A 1 81 ? 13.433 -14.018 -29.713 1.00 66.88 81 PRO A N 1
ATOM 632 C CA . PRO A 1 81 ? 14.710 -13.423 -30.098 1.00 66.88 81 PRO A CA 1
ATOM 633 C C . PRO A 1 81 ? 15.574 -13.130 -28.869 1.00 66.88 81 PRO A C 1
ATOM 635 O O . PRO A 1 81 ? 15.027 -12.926 -27.783 1.00 66.88 81 PRO A O 1
ATOM 638 N N . GLU A 1 82 ? 16.902 -13.078 -29.038 1.00 73.12 82 GLU A N 1
ATOM 639 C CA . GLU A 1 82 ? 17.819 -12.679 -27.961 1.00 73.12 82 GLU A CA 1
ATOM 640 C C . GLU A 1 82 ? 17.257 -11.485 -27.185 1.00 73.12 82 GLU A C 1
ATOM 642 O O . GLU A 1 82 ? 16.766 -10.515 -27.771 1.00 73.12 82 GLU A O 1
ATOM 647 N N . MET A 1 83 ? 17.293 -11.597 -25.856 1.00 70.56 83 MET A N 1
ATOM 648 C CA . MET A 1 83 ? 16.755 -10.586 -24.957 1.00 70.56 83 MET A CA 1
ATOM 649 C C . MET A 1 83 ? 17.351 -9.225 -25.333 1.00 70.56 83 MET A C 1
ATOM 651 O O . MET A 1 83 ? 18.561 -9.020 -25.226 1.00 70.56 83 MET A O 1
ATOM 655 N N . LEU A 1 84 ? 16.506 -8.306 -25.805 1.00 73.31 84 LEU A N 1
ATOM 656 C CA . LEU A 1 84 ? 16.942 -6.949 -26.116 1.00 73.31 84 LEU A CA 1
ATOM 657 C C . LEU A 1 84 ? 17.476 -6.276 -24.846 1.00 73.31 84 LEU A C 1
ATOM 659 O O . LEU A 1 84 ? 17.086 -6.611 -23.724 1.00 73.31 84 LEU A O 1
ATOM 663 N N . ASN A 1 85 ? 18.351 -5.292 -25.038 1.00 76.50 85 ASN A N 1
ATOM 664 C CA . ASN A 1 85 ? 18.860 -4.467 -23.948 1.00 76.50 85 ASN A CA 1
ATOM 665 C C . ASN A 1 85 ? 17.716 -3.833 -23.139 1.00 76.50 85 ASN A C 1
ATOM 667 O O . ASN A 1 85 ? 16.623 -3.590 -23.655 1.00 76.50 85 ASN A O 1
ATOM 671 N N . THR A 1 86 ? 18.004 -3.518 -21.876 1.00 84.19 86 THR A N 1
ATOM 672 C CA . THR A 1 86 ? 17.081 -2.868 -20.939 1.00 84.19 86 THR A CA 1
ATOM 673 C C . THR A 1 86 ? 16.333 -1.698 -21.584 1.00 84.19 86 THR A C 1
ATOM 675 O O . THR A 1 86 ? 16.940 -0.719 -22.017 1.00 84.19 86 THR A O 1
ATOM 678 N N . PHE A 1 87 ? 15.002 -1.779 -21.609 1.00 86.31 87 PHE A N 1
ATOM 679 C CA . PHE A 1 87 ? 14.146 -0.685 -22.056 1.00 86.31 87 PHE A CA 1
ATOM 680 C C . PHE A 1 87 ? 14.069 0.407 -20.979 1.00 86.31 87 PHE A C 1
ATOM 682 O O . PHE A 1 87 ? 13.648 0.140 -19.854 1.00 86.31 87 PHE A O 1
ATOM 689 N N . SER A 1 88 ? 14.445 1.642 -21.329 1.00 88.31 88 SER A N 1
ATOM 690 C CA . SER A 1 88 ? 14.273 2.830 -20.481 1.00 88.31 88 SER A CA 1
ATOM 691 C C . SER A 1 88 ? 13.355 3.833 -21.185 1.00 88.31 88 SER A C 1
ATOM 693 O O . SER A 1 88 ? 13.805 4.506 -22.113 1.00 88.31 88 SER A O 1
ATOM 695 N N . PRO A 1 89 ? 12.077 3.963 -20.779 1.00 86.56 89 PRO A N 1
ATOM 696 C CA . PRO A 1 89 ? 11.139 4.882 -21.428 1.00 86.56 89 PRO A CA 1
ATOM 697 C C . PRO A 1 89 ? 11.440 6.359 -21.138 1.00 86.56 89 PRO A C 1
ATOM 699 O O . PRO A 1 89 ? 10.930 7.237 -21.830 1.00 86.56 89 PRO A O 1
ATOM 702 N N . LEU A 1 90 ? 12.232 6.645 -20.102 1.00 88.75 90 LEU A N 1
ATOM 703 C CA . LEU A 1 90 ? 12.593 7.999 -19.699 1.00 88.75 90 LEU A CA 1
ATOM 704 C C . LEU A 1 90 ? 14.006 8.338 -20.179 1.00 88.75 90 LEU A C 1
ATOM 706 O O . LEU A 1 90 ? 14.911 7.506 -20.104 1.00 88.75 90 LEU A O 1
ATOM 710 N N . MET A 1 91 ? 14.198 9.585 -20.620 1.00 88.06 91 MET A N 1
ATOM 711 C CA . MET A 1 91 ? 15.519 10.112 -20.992 1.00 88.06 91 MET A CA 1
ATOM 712 C C . MET A 1 91 ? 16.440 10.306 -19.778 1.00 88.06 91 MET A C 1
ATOM 714 O O . MET A 1 91 ? 17.659 10.285 -19.919 1.00 88.06 91 MET A O 1
ATOM 718 N N . SER A 1 92 ? 15.863 10.498 -18.591 1.00 90.88 92 SER A N 1
ATOM 719 C CA . SER A 1 92 ? 16.574 10.655 -17.323 1.00 90.88 92 SER A CA 1
ATOM 720 C C . SER A 1 92 ? 15.718 10.150 -16.164 1.00 90.88 92 SER A C 1
ATOM 722 O O . SER A 1 92 ? 14.489 10.131 -16.254 1.00 90.88 92 SER A O 1
ATOM 724 N N . SER A 1 93 ? 16.358 9.777 -15.056 1.00 89.44 93 SER A N 1
ATOM 725 C CA . SER A 1 93 ? 15.657 9.419 -13.820 1.00 89.44 93 SER A CA 1
ATOM 726 C C . SER A 1 93 ? 14.823 10.588 -13.288 1.00 89.44 93 SER A C 1
ATOM 728 O O . SER A 1 93 ? 15.244 11.744 -13.369 1.00 89.44 93 SER A O 1
ATOM 730 N N . MET A 1 94 ? 13.656 10.281 -12.720 1.00 89.25 94 MET A N 1
ATOM 731 C CA . MET A 1 94 ? 12.828 11.267 -12.023 1.00 89.25 94 MET A CA 1
ATOM 732 C C . MET A 1 94 ? 13.383 11.574 -10.621 1.00 89.25 94 MET A C 1
ATOM 734 O O . MET A 1 94 ? 14.061 10.722 -10.035 1.00 89.25 94 MET A O 1
ATOM 738 N N . PRO A 1 95 ? 13.073 12.755 -10.056 1.00 91.94 95 PRO A N 1
ATOM 739 C CA . PRO A 1 95 ? 13.295 13.043 -8.642 1.00 91.94 95 PRO A CA 1
ATOM 740 C C . PRO A 1 95 ? 12.645 11.999 -7.719 1.00 91.94 95 PRO A C 1
ATOM 742 O O . PRO A 1 95 ? 11.606 11.426 -8.047 1.00 91.94 95 PRO A O 1
ATOM 745 N N . CYS A 1 96 ? 13.243 11.758 -6.548 1.00 87.00 96 CYS A N 1
ATOM 746 C CA . CYS A 1 96 ? 12.796 10.718 -5.606 1.00 87.00 96 CYS A CA 1
ATOM 747 C C . CYS A 1 96 ? 11.430 10.987 -4.944 1.00 87.00 96 CYS A C 1
ATOM 749 O O . CYS A 1 96 ? 10.863 10.100 -4.309 1.00 87.00 96 CYS A O 1
ATOM 751 N N . ASP A 1 97 ? 10.912 12.200 -5.101 1.00 85.81 97 ASP A N 1
ATOM 752 C CA . ASP A 1 97 ? 9.633 12.707 -4.611 1.00 85.81 97 ASP A CA 1
ATOM 753 C C . ASP A 1 97 ? 8.571 12.836 -5.722 1.00 85.81 97 ASP A C 1
ATOM 755 O O . ASP A 1 97 ? 7.463 13.305 -5.468 1.00 85.81 97 ASP A O 1
ATOM 759 N N . MET A 1 98 ? 8.867 12.386 -6.947 1.00 89.12 98 MET A N 1
ATOM 760 C CA . MET A 1 98 ? 7.934 12.405 -8.074 1.00 89.12 98 MET A CA 1
ATOM 761 C C . MET A 1 98 ? 7.474 10.990 -8.445 1.00 89.12 98 MET A C 1
ATOM 763 O O . MET A 1 98 ? 8.281 10.075 -8.592 1.00 89.12 98 MET A O 1
ATOM 767 N N . HIS A 1 99 ? 6.166 10.811 -8.654 1.00 88.69 99 HIS A N 1
ATOM 768 C CA . HIS A 1 99 ? 5.576 9.531 -9.050 1.00 88.69 99 HIS A CA 1
ATOM 769 C C . HIS A 1 99 ? 4.590 9.703 -10.212 1.00 88.69 99 HIS A C 1
ATOM 771 O O . HIS A 1 99 ? 3.683 10.534 -10.155 1.00 88.69 99 HIS A O 1
ATOM 777 N N . ILE A 1 100 ? 4.751 8.900 -11.270 1.00 90.25 100 ILE A N 1
ATOM 778 C CA . ILE A 1 100 ? 3.832 8.890 -12.414 1.00 90.25 100 ILE A CA 1
ATOM 779 C C . ILE A 1 100 ? 2.614 8.044 -12.042 1.00 90.25 100 ILE A C 1
ATOM 781 O O . ILE A 1 100 ? 2.663 6.820 -12.066 1.00 90.25 100 ILE A O 1
ATOM 785 N N . VAL A 1 101 ? 1.508 8.707 -11.714 1.00 91.44 101 VAL A N 1
ATOM 786 C CA . VAL A 1 101 ? 0.258 8.037 -11.312 1.00 91.44 101 VAL A CA 1
ATOM 787 C C . VAL A 1 101 ? -0.600 7.575 -12.492 1.00 91.44 101 VAL A C 1
ATOM 789 O O . VAL A 1 101 ? -1.483 6.741 -12.323 1.00 91.44 101 VAL A O 1
ATOM 792 N N . ASN A 1 102 ? -0.382 8.133 -13.685 1.00 92.44 102 ASN A N 1
ATOM 793 C CA . ASN A 1 102 ? -1.129 7.775 -14.884 1.00 92.44 102 ASN A CA 1
ATOM 794 C C . ASN A 1 102 ? -0.309 8.085 -16.140 1.00 92.44 102 ASN A C 1
ATOM 796 O O . ASN A 1 102 ? 0.167 9.206 -16.315 1.00 92.44 102 ASN A O 1
ATOM 800 N N . LEU A 1 103 ? -0.199 7.103 -17.029 1.00 91.19 103 LEU A N 1
ATOM 801 C CA . LEU A 1 103 ? 0.348 7.250 -18.369 1.00 91.19 103 LEU A CA 1
ATOM 802 C C . LEU A 1 103 ? -0.607 6.543 -19.327 1.00 91.19 103 LEU A C 1
ATOM 804 O O . LEU A 1 103 ? -0.730 5.321 -19.304 1.00 91.19 103 LEU A O 1
ATOM 808 N N . ARG A 1 104 ? -1.303 7.318 -20.156 1.00 93.38 104 ARG A N 1
ATOM 809 C CA . A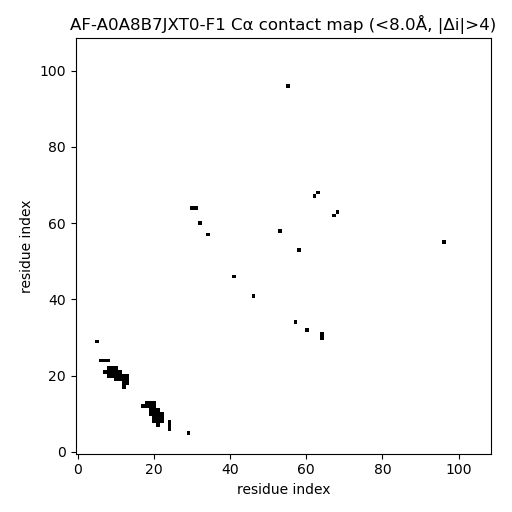RG A 1 104 ? -2.269 6.788 -21.120 1.00 93.38 104 ARG A CA 1
ATOM 810 C C . ARG A 1 104 ? -2.066 7.415 -22.486 1.00 93.38 104 ARG A C 1
ATOM 812 O O . ARG A 1 104 ? -1.783 8.607 -22.592 1.00 93.38 104 ARG A O 1
ATOM 819 N N . THR A 1 105 ? -2.283 6.627 -23.528 1.00 92.69 105 THR A N 1
ATOM 820 C CA . THR A 1 105 ? -2.403 7.146 -24.889 1.00 92.69 105 THR A CA 1
ATOM 821 C C . THR A 1 105 ? -3.714 7.914 -25.024 1.00 92.69 105 THR A C 1
ATOM 823 O O . THR A 1 105 ? -4.770 7.427 -24.613 1.00 92.69 105 THR A O 1
ATOM 826 N N . ILE A 1 106 ? -3.667 9.103 -25.617 1.00 93.62 106 ILE A N 1
ATOM 827 C CA . ILE A 1 106 ? -4.866 9.814 -26.065 1.00 93.62 106 ILE A CA 1
ATOM 828 C C . ILE A 1 106 ? -5.158 9.413 -27.510 1.00 93.62 106 ILE A C 1
ATOM 830 O O . ILE A 1 106 ? -4.252 9.360 -28.338 1.00 93.62 106 ILE A O 1
ATOM 834 N N . GLN A 1 107 ? -6.413 9.088 -27.807 1.00 84.88 107 GLN A N 1
ATOM 835 C CA . GLN A 1 107 ? -6.822 8.764 -29.169 1.00 84.88 107 GLN A CA 1
ATOM 836 C C . GLN A 1 107 ? -6.720 10.032 -30.027 1.00 84.88 107 GLN A C 1
ATOM 838 O O .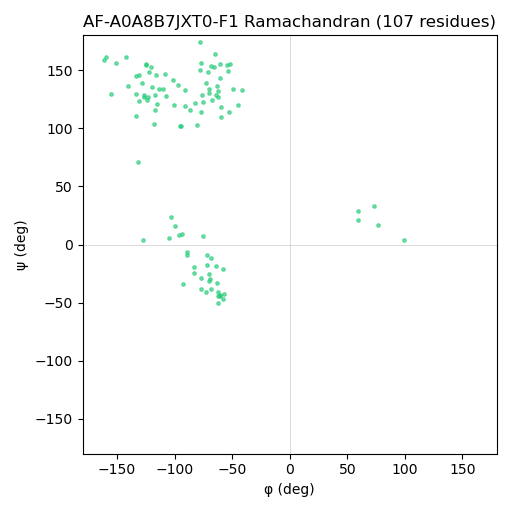 GLN A 1 107 ? -7.304 11.060 -29.678 1.00 84.88 107 GLN A O 1
ATOM 843 N N . SER A 1 108 ? -5.967 9.970 -31.129 1.00 75.62 108 SER A N 1
ATOM 844 C CA . SER A 1 108 ? -6.041 11.002 -32.168 1.00 75.62 108 SER A CA 1
ATOM 845 C C . SER A 1 108 ? -7.448 10.997 -32.751 1.00 75.62 108 SER A C 1
ATOM 847 O O . SER A 1 108 ? -7.991 9.922 -33.013 1.00 75.62 108 SER A O 1
ATOM 849 N N . LYS A 1 109 ? -8.025 12.186 -32.948 1.00 59.00 109 LYS A N 1
ATOM 850 C CA . LYS A 1 109 ? -9.155 12.329 -33.872 1.00 59.00 109 LYS A CA 1
ATOM 851 C C . LYS A 1 109 ? -8.750 11.887 -35.274 1.00 59.00 109 LYS A C 1
ATOM 853 O O . LYS A 1 109 ? -7.540 12.005 -35.588 1.00 59.00 109 LYS A O 1
#

Radius of gyration: 23.08 Å; Cα contacts (8 Å, |Δi|>4): 34; chains: 1; bounding box: 49×47×55 Å

Sequence (109 aa):
QLEVIMDRRLMQDDNRGLGQGVQDNKITANIFRLLLERRHGTDVNEEKSSVSFPSLLSHITSAFINHPVIPMTTYADSGVPEMLNTFSPLMSSMPCDMHIVNLRTIQSK

pLDDT: mean 87.46, std 10.88, range [59.0, 98.0]